Protein AF-A0A960V732-F1 (afdb_monomer_lite)

Foldseek 3Di:
DDDDDDDDDDPPPPPPPPPLLAADDLVVLVVLLVVLVVVLVVLVVDDQDDPPDPVLVVVVVNLVVLVVNCVSPPPLPQLVVLSVQLVVCSVVSPSVSNSVSSVSNSVSSVVVSVVPPD

Structure (mmCIF, N/CA/C/O backbone):
data_AF-A0A960V732-F1
#
_entry.id   AF-A0A960V732-F1
#
loop_
_atom_site.group_PDB
_atom_site.id
_atom_site.type_symbol
_atom_site.label_atom_id
_atom_site.label_alt_id
_atom_site.label_comp_id
_atom_site.label_asym_id
_atom_site.label_entity_id
_atom_site.label_seq_id
_atom_site.pdbx_PDB_ins_code
_atom_site.Cartn_x
_atom_site.Cartn_y
_atom_site.Cartn_z
_atom_site.occupancy
_atom_site.B_iso_or_equiv
_atom_site.auth_seq_id
_atom_site.auth_comp_id
_atom_site.auth_asym_id
_atom_site.auth_atom_id
_atom_site.pdbx_PDB_model_num
ATOM 1 N N . MET A 1 1 ? 68.829 24.160 6.359 1.00 48.97 1 MET A N 1
ATOM 2 C CA . MET A 1 1 ? 67.604 24.906 5.994 1.00 48.97 1 MET A CA 1
ATOM 3 C C . MET A 1 1 ? 67.131 24.464 4.618 1.00 48.97 1 MET A C 1
ATOM 5 O O . MET A 1 1 ? 67.740 24.871 3.638 1.00 48.97 1 MET A O 1
ATOM 9 N N . LYS A 1 2 ? 66.094 23.622 4.548 1.00 43.19 2 LYS A N 1
ATOM 10 C CA . LYS A 1 2 ? 65.159 23.540 3.410 1.00 43.19 2 LYS A CA 1
ATOM 11 C C . LYS A 1 2 ? 64.033 22.564 3.771 1.00 43.19 2 LYS A C 1
ATOM 13 O O . LYS A 1 2 ? 64.084 21.390 3.437 1.00 43.19 2 LYS A O 1
ATOM 18 N N . ASN A 1 3 ? 63.037 23.074 4.492 1.00 46.69 3 ASN A N 1
ATOM 19 C CA . ASN A 1 3 ? 61.732 22.430 4.603 1.00 46.69 3 ASN A CA 1
ATOM 20 C C . ASN A 1 3 ? 60.876 23.073 3.512 1.00 46.69 3 ASN A C 1
ATOM 22 O O . ASN A 1 3 ? 60.506 24.238 3.641 1.00 46.69 3 ASN A O 1
ATOM 26 N N . ILE A 1 4 ? 60.656 22.365 2.405 1.00 55.44 4 ILE A N 1
ATOM 27 C CA . ILE A 1 4 ? 59.836 22.849 1.294 1.00 55.44 4 ILE A CA 1
ATOM 28 C C . ILE A 1 4 ? 58.653 21.903 1.097 1.00 55.44 4 ILE A C 1
ATOM 30 O O . ILE A 1 4 ? 58.829 20.714 0.863 1.00 55.44 4 ILE A O 1
ATOM 34 N N . MET A 1 5 ? 57.480 22.534 1.160 1.00 49.59 5 MET A N 1
ATOM 35 C CA . MET A 1 5 ? 56.194 22.180 0.559 1.00 49.59 5 MET A CA 1
ATOM 36 C C . MET A 1 5 ? 55.437 20.963 1.088 1.00 49.59 5 MET A C 1
ATOM 38 O O . MET A 1 5 ? 55.433 19.868 0.538 1.00 49.59 5 MET A O 1
ATOM 42 N N . ILE A 1 6 ? 54.660 21.290 2.117 1.00 58.12 6 ILE A N 1
ATOM 43 C CA . ILE A 1 6 ? 53.284 20.848 2.343 1.00 58.12 6 ILE A CA 1
ATOM 44 C C . ILE A 1 6 ? 52.430 20.982 1.065 1.00 58.12 6 ILE A C 1
ATOM 46 O O . ILE A 1 6 ? 52.575 21.942 0.309 1.00 58.12 6 ILE A O 1
ATOM 50 N N . SER A 1 7 ? 51.462 20.067 0.955 1.00 55.34 7 SER A N 1
ATOM 51 C CA . SER A 1 7 ? 50.272 20.076 0.093 1.00 55.34 7 SER A CA 1
ATOM 52 C C . SER A 1 7 ? 50.457 19.682 -1.369 1.00 55.34 7 SER A C 1
ATOM 54 O O . SER A 1 7 ? 50.616 20.520 -2.250 1.00 55.34 7 SER A O 1
ATOM 56 N N . PHE A 1 8 ? 50.222 18.396 -1.636 1.00 53.44 8 PHE A N 1
ATOM 57 C CA . PHE A 1 8 ? 49.456 18.004 -2.814 1.00 53.44 8 PHE A CA 1
ATOM 58 C C . PHE A 1 8 ? 48.140 17.381 -2.351 1.00 53.44 8 PHE A C 1
ATOM 60 O O . PHE A 1 8 ? 48.100 16.345 -1.693 1.00 53.44 8 PHE A O 1
ATOM 67 N N . ILE A 1 9 ? 47.077 18.122 -2.639 1.00 59.69 9 ILE A N 1
ATOM 68 C CA . ILE A 1 9 ? 45.680 17.834 -2.350 1.00 59.69 9 ILE A CA 1
ATOM 69 C C . ILE A 1 9 ? 45.314 16.496 -2.998 1.00 59.69 9 ILE A C 1
ATOM 71 O O . ILE A 1 9 ? 45.375 16.345 -4.217 1.00 59.69 9 ILE A O 1
ATOM 75 N N . ILE A 1 10 ? 44.945 15.527 -2.162 1.00 56.84 10 ILE A N 1
ATOM 76 C CA . ILE A 1 10 ? 44.349 14.257 -2.572 1.00 56.84 10 ILE A CA 1
ATOM 77 C C . ILE A 1 10 ? 42.973 14.587 -3.154 1.00 56.84 10 ILE A C 1
ATOM 79 O O . ILE A 1 10 ? 42.003 14.792 -2.426 1.00 56.84 10 ILE A O 1
ATOM 83 N N . LEU A 1 11 ? 42.899 14.679 -4.480 1.00 48.12 11 LEU A N 1
ATOM 84 C CA . LEU A 1 11 ? 41.644 14.755 -5.213 1.00 48.12 11 LEU A CA 1
ATOM 85 C C . LEU A 1 11 ? 41.038 13.342 -5.236 1.00 48.12 11 LEU A C 1
ATOM 87 O O . LEU A 1 11 ? 41.200 12.594 -6.198 1.00 48.12 11 LEU A O 1
ATOM 9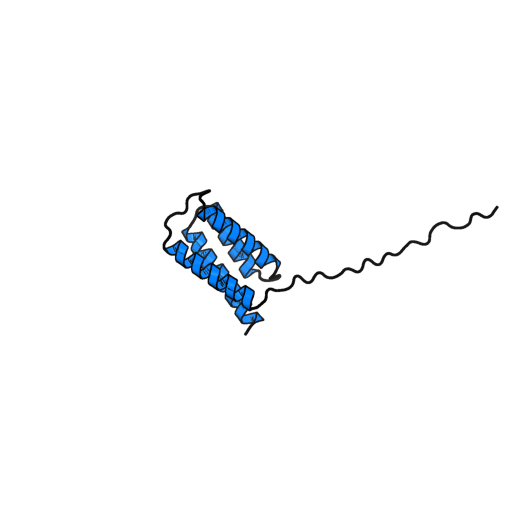1 N N . MET A 1 12 ? 40.386 12.948 -4.136 1.00 57.31 12 MET A N 1
ATOM 92 C CA . MET A 1 12 ? 39.465 11.811 -4.139 1.00 57.31 12 MET A CA 1
ATOM 93 C C . MET A 1 12 ? 38.299 12.180 -5.053 1.00 57.31 12 MET A C 1
ATOM 95 O O . MET A 1 12 ? 37.351 12.851 -4.651 1.00 57.31 12 MET A O 1
ATOM 99 N N . VAL A 1 13 ? 38.393 11.756 -6.309 1.00 57.06 13 VAL A N 1
ATOM 100 C CA . VAL A 1 13 ? 37.250 11.659 -7.208 1.00 57.06 13 VAL A CA 1
ATOM 101 C C . VAL A 1 13 ? 36.339 10.599 -6.598 1.00 57.06 13 VAL A C 1
ATOM 103 O O . VAL A 1 13 ? 36.530 9.404 -6.803 1.00 57.06 13 VAL A O 1
ATOM 106 N N . THR A 1 14 ? 35.392 11.029 -5.767 1.00 58.44 14 THR A N 1
ATOM 107 C CA . THR A 1 14 ? 34.300 10.178 -5.308 1.00 58.44 14 THR A CA 1
ATOM 108 C C . THR A 1 14 ? 33.509 9.782 -6.541 1.00 58.44 14 THR A C 1
ATOM 110 O O . THR A 1 14 ? 32.764 10.585 -7.104 1.00 58.44 14 THR A O 1
ATOM 113 N N . SER A 1 15 ? 33.729 8.553 -7.001 1.00 50.00 15 SER A N 1
ATOM 114 C CA . SER A 1 15 ? 32.867 7.883 -7.958 1.00 50.00 15 SER A CA 1
ATOM 115 C C . SER A 1 15 ? 31.453 7.916 -7.391 1.00 50.00 15 SER A C 1
ATOM 117 O O . SER A 1 15 ? 31.128 7.176 -6.466 1.00 50.00 15 SER A O 1
ATOM 119 N N . PHE A 1 16 ? 30.624 8.816 -7.912 1.00 52.16 16 PHE A N 1
ATOM 120 C CA . PHE A 1 16 ? 29.188 8.765 -7.711 1.00 52.16 16 PHE A CA 1
ATOM 121 C C . PHE A 1 16 ? 28.701 7.505 -8.427 1.00 52.16 16 PHE A C 1
ATOM 123 O O . PHE A 1 16 ? 28.397 7.529 -9.620 1.00 52.16 16 PHE A O 1
ATOM 130 N N . THR A 1 17 ? 28.693 6.372 -7.725 1.00 46.78 17 THR A N 1
ATOM 131 C CA . THR A 1 17 ? 27.918 5.219 -8.162 1.00 46.78 17 THR A CA 1
ATOM 132 C C . THR A 1 17 ? 26.467 5.669 -8.143 1.00 46.78 17 THR A C 1
ATOM 134 O O . THR A 1 17 ? 25.869 5.938 -7.102 1.00 46.78 17 THR A O 1
ATOM 137 N N . SER A 1 18 ? 25.929 5.864 -9.341 1.00 47.69 18 SER A N 1
ATOM 138 C CA . SER A 1 18 ? 24.517 6.140 -9.529 1.00 47.69 18 SER A CA 1
ATOM 139 C C . SER A 1 18 ? 23.792 4.874 -9.093 1.00 47.69 18 SER A C 1
ATOM 141 O O . SER A 1 18 ? 23.764 3.899 -9.838 1.00 47.69 18 SER A O 1
ATOM 143 N N . ILE A 1 19 ? 23.282 4.850 -7.860 1.00 46.56 19 ILE A N 1
ATOM 144 C CA . ILE A 1 19 ? 22.357 3.810 -7.411 1.00 46.56 19 ILE A CA 1
ATOM 145 C C . ILE A 1 19 ? 21.091 4.032 -8.235 1.00 46.56 19 ILE A C 1
ATOM 147 O O . ILE A 1 19 ? 20.238 4.859 -7.898 1.00 46.56 19 ILE A O 1
ATOM 151 N N . SER A 1 20 ? 21.024 3.363 -9.385 1.00 49.69 20 SER A N 1
ATOM 152 C CA . SER A 1 20 ? 19.772 3.193 -10.100 1.00 49.69 20 SER A CA 1
ATOM 153 C C . SER A 1 20 ? 18.867 2.441 -9.136 1.00 49.69 20 SER A C 1
ATOM 155 O O . SER A 1 20 ? 19.199 1.332 -8.730 1.00 49.69 20 SER A O 1
ATOM 157 N N . ALA A 1 21 ? 17.785 3.079 -8.689 1.00 56.12 21 ALA A N 1
ATOM 158 C CA . ALA A 1 21 ? 16.716 2.334 -8.043 1.00 56.12 21 ALA A CA 1
ATOM 159 C C . ALA A 1 21 ? 16.215 1.376 -9.122 1.00 56.12 21 ALA A C 1
ATOM 161 O O . ALA A 1 21 ? 15.744 1.838 -10.163 1.00 56.12 21 ALA A O 1
ATOM 162 N N . GLU A 1 22 ? 16.472 0.086 -8.941 1.00 65.25 22 GLU A N 1
ATOM 163 C CA . GLU A 1 22 ? 15.973 -0.933 -9.850 1.00 65.25 22 GLU A CA 1
ATOM 164 C C . GLU A 1 22 ? 14.449 -0.825 -9.851 1.00 65.25 22 GLU A C 1
ATOM 166 O O . GLU A 1 22 ? 13.822 -0.777 -8.789 1.00 65.25 22 GLU A O 1
ATOM 171 N N . LYS A 1 23 ? 13.879 -0.676 -11.050 1.00 70.00 23 LYS A N 1
ATOM 172 C CA . LYS A 1 23 ? 12.441 -0.844 -11.243 1.00 70.00 23 LYS A CA 1
ATOM 173 C C . LYS A 1 23 ? 12.068 -2.266 -10.836 1.00 70.00 23 LYS A C 1
ATOM 175 O O . LYS A 1 23 ? 12.901 -3.167 -10.955 1.00 70.00 23 LYS A O 1
ATOM 180 N N . LEU A 1 24 ? 10.841 -2.460 -10.368 1.00 81.88 24 LEU A N 1
ATOM 181 C CA . LEU A 1 24 ? 10.370 -3.803 -10.049 1.00 81.88 24 LEU A CA 1
ATOM 182 C C . LEU A 1 24 ? 10.243 -4.650 -11.311 1.00 81.88 24 LEU A C 1
ATOM 184 O O . LEU A 1 24 ? 10.052 -4.126 -12.413 1.00 81.88 24 LEU A O 1
ATOM 188 N N . SER A 1 25 ? 10.361 -5.966 -11.141 1.00 87.62 25 SER A N 1
ATOM 189 C CA . SER A 1 25 ? 10.093 -6.884 -12.239 1.00 87.62 25 SER A CA 1
ATOM 190 C C . SER A 1 25 ? 8.591 -6.952 -12.535 1.00 87.62 25 SER A C 1
ATOM 192 O O . SER A 1 25 ? 7.749 -6.620 -11.699 1.00 87.62 25 SER A O 1
ATOM 194 N N . CYS A 1 26 ? 8.252 -7.403 -13.739 1.00 88.31 26 CYS A N 1
ATOM 195 C CA . CYS A 1 26 ? 6.869 -7.618 -14.166 1.00 88.31 26 CYS A CA 1
ATOM 196 C C . CYS A 1 26 ? 6.125 -8.624 -13.287 1.00 88.31 26 CYS A C 1
ATOM 198 O O . CYS A 1 26 ? 4.947 -8.438 -12.975 1.00 88.31 26 CYS A O 1
ATOM 200 N N . ASP A 1 27 ? 6.836 -9.663 -12.852 1.00 88.62 27 ASP A N 1
ATOM 201 C CA . ASP A 1 27 ? 6.299 -10.673 -11.947 1.00 88.62 27 ASP A CA 1
ATOM 202 C C . ASP A 1 27 ? 5.996 -10.039 -10.579 1.00 88.62 27 ASP A C 1
ATOM 204 O O . ASP A 1 27 ? 4.885 -10.188 -10.076 1.00 88.62 27 ASP A O 1
ATOM 208 N N . ASP A 1 28 ? 6.908 -9.216 -10.040 1.00 89.25 28 ASP A N 1
ATOM 209 C CA . ASP A 1 28 ? 6.678 -8.505 -8.773 1.00 89.25 28 ASP A CA 1
ATOM 210 C C . ASP A 1 28 ? 5.472 -7.555 -8.858 1.00 89.25 28 ASP A C 1
ATOM 212 O O . ASP A 1 28 ? 4.649 -7.497 -7.944 1.00 89.25 28 ASP A O 1
ATOM 216 N N . LEU A 1 29 ? 5.350 -6.791 -9.950 1.00 87.81 29 LEU A N 1
ATOM 217 C CA . LEU A 1 29 ? 4.227 -5.869 -10.152 1.00 87.81 29 LEU A CA 1
ATOM 218 C C . LEU A 1 29 ? 2.894 -6.620 -10.243 1.00 87.81 29 LEU A C 1
ATOM 220 O O . LEU A 1 29 ? 1.903 -6.183 -9.654 1.00 87.81 29 LEU A O 1
ATOM 224 N N . THR A 1 30 ? 2.885 -7.753 -10.944 1.00 89.31 30 THR A N 1
ATOM 225 C CA . THR A 1 30 ? 1.714 -8.625 -11.081 1.00 89.31 30 THR A CA 1
ATOM 226 C C . THR A 1 30 ? 1.314 -9.231 -9.735 1.00 89.31 30 THR A C 1
ATOM 228 O O . THR A 1 30 ? 0.143 -9.173 -9.357 1.00 89.31 30 THR A O 1
ATOM 231 N N . ASP A 1 31 ? 2.274 -9.745 -8.968 1.00 90.81 31 ASP A N 1
ATOM 232 C CA . ASP A 1 31 ? 2.026 -10.338 -7.652 1.00 90.81 31 ASP A CA 1
ATOM 233 C C . ASP A 1 31 ? 1.500 -9.308 -6.647 1.00 90.81 31 ASP A C 1
ATOM 235 O O . ASP A 1 31 ? 0.566 -9.590 -5.886 1.00 90.81 31 ASP A O 1
ATOM 239 N N . ILE A 1 32 ? 2.038 -8.084 -6.670 1.00 91.25 32 ILE A N 1
ATOM 240 C CA . ILE A 1 32 ? 1.536 -6.986 -5.839 1.00 91.25 32 ILE A CA 1
ATOM 241 C C . ILE A 1 32 ? 0.099 -6.630 -6.236 1.00 91.25 32 ILE A C 1
ATOM 243 O O . ILE A 1 32 ? -0.749 -6.498 -5.351 1.00 91.25 32 ILE A O 1
ATOM 247 N N . ALA A 1 33 ? -0.196 -6.475 -7.531 1.00 90.94 33 ALA A N 1
ATOM 248 C CA . ALA A 1 33 ? -1.545 -6.150 -7.999 1.00 90.94 33 ALA A CA 1
ATOM 249 C C . ALA A 1 33 ? -2.565 -7.216 -7.561 1.00 90.94 33 ALA A C 1
ATOM 251 O O . ALA A 1 33 ? -3.564 -6.876 -6.924 1.00 90.94 33 ALA A O 1
ATOM 252 N N . ASN A 1 34 ? -2.251 -8.497 -7.780 1.00 91.12 34 ASN A N 1
ATOM 253 C CA . ASN A 1 34 ? -3.092 -9.624 -7.374 1.00 91.12 34 ASN A CA 1
ATOM 254 C C . ASN A 1 34 ? -3.319 -9.658 -5.855 1.00 91.12 34 ASN A C 1
ATOM 256 O O . ASN A 1 34 ? -4.451 -9.798 -5.391 1.00 91.12 34 ASN A O 1
ATOM 260 N N . THR A 1 35 ? -2.258 -9.465 -5.066 1.00 93.25 35 THR A N 1
ATOM 261 C CA . THR A 1 35 ? -2.355 -9.423 -3.598 1.00 93.25 35 THR A CA 1
ATOM 262 C C . THR A 1 35 ? -3.273 -8.287 -3.136 1.00 93.25 35 THR A C 1
ATOM 264 O O . THR A 1 35 ? -4.096 -8.456 -2.234 1.00 93.25 35 THR A O 1
ATOM 267 N N . LEU A 1 36 ? -3.167 -7.108 -3.751 1.00 93.31 36 LEU A N 1
ATOM 268 C CA . LEU A 1 36 ? -4.015 -5.964 -3.418 1.00 93.31 36 LEU A CA 1
ATOM 269 C C . LEU A 1 36 ? -5.473 -6.177 -3.842 1.00 93.31 36 LEU A C 1
ATOM 271 O O . LEU A 1 36 ? -6.375 -5.718 -3.135 1.00 93.31 36 LEU A O 1
ATOM 275 N N . ASP A 1 37 ? -5.719 -6.888 -4.942 1.00 92.00 37 ASP A N 1
ATOM 276 C CA . ASP A 1 37 ? -7.059 -7.309 -5.353 1.00 92.00 37 ASP A CA 1
ATOM 277 C C . ASP A 1 37 ? -7.695 -8.260 -4.332 1.00 92.00 37 ASP A C 1
ATOM 279 O O . ASP A 1 37 ? -8.851 -8.064 -3.936 1.00 92.00 37 ASP A O 1
ATOM 283 N N . GLU A 1 38 ? -6.936 -9.238 -3.828 1.00 92.19 38 GLU A N 1
ATOM 284 C CA . GLU A 1 38 ? -7.383 -10.128 -2.751 1.00 92.19 38 GLU A CA 1
ATOM 285 C C . GLU A 1 38 ? -7.723 -9.343 -1.477 1.00 92.19 38 GLU A C 1
ATOM 287 O O . GLU A 1 38 ? -8.781 -9.551 -0.871 1.00 92.19 38 GLU A O 1
ATOM 292 N N . VAL A 1 39 ? -6.886 -8.368 -1.106 1.00 90.69 39 VAL A N 1
ATOM 293 C CA . VAL A 1 39 ? -7.160 -7.456 0.015 1.00 90.69 39 VAL A CA 1
ATOM 294 C C . VAL A 1 39 ? -8.422 -6.627 -0.248 1.00 90.69 39 VAL A C 1
ATOM 296 O O . VAL A 1 39 ? -9.268 -6.504 0.641 1.00 90.69 39 VAL A O 1
ATOM 299 N N . SER A 1 40 ? -8.612 -6.087 -1.457 1.00 89.75 40 SER A N 1
ATOM 300 C CA . SER A 1 40 ? -9.820 -5.329 -1.828 1.00 89.75 40 SER A CA 1
ATOM 301 C C . SER A 1 40 ? -11.076 -6.195 -1.700 1.00 89.75 40 SER A C 1
ATOM 303 O O . SER A 1 40 ? -12.090 -5.752 -1.146 1.00 89.75 40 SER A O 1
ATOM 305 N N . ALA A 1 41 ? -11.014 -7.450 -2.149 1.00 89.62 41 ALA A N 1
ATOM 306 C CA . ALA A 1 41 ? -12.098 -8.416 -2.012 1.00 89.62 41 ALA A CA 1
ATOM 307 C C . ALA A 1 41 ? -12.404 -8.730 -0.538 1.00 89.62 41 ALA A C 1
ATOM 309 O O . ALA A 1 41 ? -13.563 -8.642 -0.118 1.00 89.62 41 ALA A O 1
ATOM 310 N N . ALA A 1 42 ? -11.377 -8.999 0.272 1.00 88.75 42 ALA A N 1
ATOM 311 C CA . ALA A 1 42 ? -11.531 -9.238 1.703 1.00 88.75 42 ALA A CA 1
ATOM 312 C C . ALA A 1 42 ? -12.176 -8.031 2.405 1.00 88.75 42 ALA A C 1
ATOM 314 O O . ALA A 1 42 ? -13.160 -8.189 3.128 1.00 88.75 42 ALA A O 1
ATOM 315 N N . LEU A 1 43 ? -11.725 -6.809 2.106 1.00 86.69 43 LEU A N 1
ATOM 316 C CA . LEU A 1 43 ? -12.266 -5.561 2.662 1.00 86.69 43 LEU A CA 1
ATOM 317 C C . LEU A 1 43 ? -13.696 -5.237 2.221 1.00 86.69 43 LEU A C 1
ATOM 319 O O . LEU A 1 43 ? -14.393 -4.471 2.886 1.00 86.69 43 LEU A O 1
ATOM 323 N N . LYS A 1 44 ? -14.160 -5.765 1.084 1.00 85.38 44 LYS A N 1
ATOM 324 C CA . LYS A 1 44 ? -15.572 -5.644 0.681 1.00 85.38 44 LYS A CA 1
ATOM 325 C C . LYS A 1 44 ? -16.480 -6.474 1.588 1.00 85.38 44 LYS A C 1
ATOM 327 O O . LYS A 1 44 ? -17.609 -6.051 1.833 1.00 85.38 44 LYS A O 1
ATOM 332 N N . SER A 1 45 ? -15.980 -7.605 2.087 1.00 84.12 45 SER A N 1
ATOM 333 C CA . SER A 1 45 ? -16.692 -8.491 3.015 1.00 84.12 45 SER A CA 1
ATOM 334 C C . SER A 1 45 ? -16.487 -8.126 4.488 1.00 84.12 45 SER A C 1
ATOM 336 O O . SER A 1 45 ? -17.391 -8.319 5.302 1.00 84.12 45 SER A O 1
ATOM 338 N N . ALA A 1 46 ? -15.327 -7.558 4.827 1.00 76.81 46 ALA A N 1
ATOM 339 C CA . ALA A 1 46 ? -15.048 -7.044 6.154 1.00 76.81 46 ALA A CA 1
ATOM 340 C C . ALA A 1 46 ? -15.916 -5.804 6.406 1.00 76.81 46 ALA A C 1
ATOM 342 O O . ALA A 1 46 ? -16.064 -4.933 5.548 1.00 76.81 46 ALA A O 1
ATOM 343 N N . GLY A 1 47 ? -16.536 -5.746 7.582 1.00 76.69 47 GLY A N 1
ATOM 344 C CA . GLY A 1 47 ? -17.322 -4.596 8.010 1.00 76.69 47 GLY A CA 1
ATOM 345 C C . GLY A 1 47 ? -16.444 -3.370 8.279 1.00 76.69 47 GLY A C 1
ATOM 346 O O . GLY A 1 47 ? -15.533 -3.027 7.529 1.00 76.69 47 GLY A O 1
ATOM 347 N N . LYS A 1 48 ? -16.721 -2.662 9.372 1.00 81.81 48 LYS A N 1
ATOM 348 C CA . LYS A 1 48 ? -15.789 -1.632 9.842 1.00 81.81 48 LYS A CA 1
ATOM 349 C C . LYS A 1 48 ? -14.580 -2.323 10.469 1.00 81.81 48 LYS A C 1
ATOM 351 O O . LYS A 1 48 ? -14.765 -3.216 11.287 1.00 81.81 48 LYS A O 1
ATOM 356 N N . ILE A 1 49 ? -13.382 -1.893 10.092 1.00 89.69 49 ILE A N 1
ATOM 357 C CA . ILE A 1 49 ? -12.152 -2.246 10.800 1.00 89.69 49 ILE A CA 1
ATOM 358 C C . ILE A 1 49 ? -12.006 -1.281 11.980 1.00 89.69 49 ILE A C 1
ATOM 360 O O . ILE A 1 49 ? -12.301 -0.088 11.852 1.00 89.69 49 ILE A O 1
ATOM 364 N N . GLU A 1 50 ? -11.641 -1.822 13.136 1.00 92.75 50 GLU A N 1
ATOM 365 C CA . GLU A 1 50 ? -11.399 -1.054 14.357 1.00 92.75 50 GLU A CA 1
ATOM 366 C C . GLU A 1 50 ? -9.959 -0.541 14.374 1.00 92.75 50 GLU A C 1
ATOM 368 O O . GLU A 1 50 ? -9.052 -1.231 13.910 1.00 92.75 50 GLU A O 1
ATOM 373 N N . GLU A 1 51 ? -9.756 0.665 14.899 1.00 94.31 51 GLU A N 1
ATOM 374 C CA . GLU A 1 51 ? -8.424 1.263 15.054 1.00 94.31 51 GLU A CA 1
ATOM 375 C C . GLU A 1 51 ? -7.563 0.375 15.962 1.00 94.31 51 GLU A C 1
ATOM 377 O O . GLU A 1 51 ? -8.076 -0.204 16.922 1.00 94.31 51 GLU A O 1
ATOM 382 N N . ASP A 1 52 ? -6.280 0.215 15.629 1.00 94.56 52 ASP A N 1
ATOM 383 C CA . ASP A 1 52 ? -5.314 -0.631 16.349 1.00 94.56 52 ASP A CA 1
ATOM 384 C C . ASP A 1 52 ? -5.637 -2.140 16.385 1.00 94.56 52 ASP A C 1
ATOM 386 O O . ASP A 1 52 ? -4.923 -2.925 17.025 1.00 94.56 52 ASP A O 1
ATOM 390 N N . SER A 1 53 ? -6.672 -2.585 15.669 1.00 94.00 53 SER A N 1
ATOM 391 C CA . SER A 1 53 ? -6.952 -4.010 15.485 1.00 94.00 53 SER A CA 1
ATOM 392 C C . SER A 1 53 ? -5.884 -4.688 14.615 1.00 94.00 53 SER A C 1
ATOM 394 O O . SER A 1 53 ? -5.155 -4.041 13.865 1.00 94.00 53 SER A O 1
ATOM 396 N N . GLU A 1 54 ? -5.776 -6.017 14.680 1.00 93.62 54 GLU A N 1
ATOM 397 C CA . GLU A 1 54 ? -4.837 -6.756 13.817 1.00 93.62 54 GLU A CA 1
ATOM 398 C C . GLU A 1 54 ? -5.054 -6.485 12.311 1.00 93.62 54 GLU A C 1
ATOM 400 O O . GLU A 1 54 ? -4.068 -6.234 11.616 1.00 93.62 54 GLU A O 1
ATOM 405 N N . PRO A 1 55 ? -6.300 -6.424 11.789 1.00 91.62 55 PRO A N 1
ATOM 406 C CA . PRO A 1 55 ? -6.535 -5.985 10.414 1.00 91.62 55 PRO A CA 1
ATOM 407 C C . PRO A 1 55 ? -6.031 -4.566 10.126 1.00 91.62 55 PRO A C 1
ATOM 409 O O . PRO A 1 55 ? -5.488 -4.325 9.054 1.00 91.62 55 PRO A O 1
ATOM 412 N N . ASP A 1 56 ? -6.179 -3.634 11.068 1.00 93.44 56 ASP A N 1
ATOM 413 C CA . ASP A 1 56 ? -5.712 -2.254 10.909 1.00 93.44 56 ASP A CA 1
ATOM 414 C C . ASP A 1 56 ? -4.182 -2.168 10.797 1.00 93.44 56 ASP A C 1
ATOM 416 O O . ASP A 1 56 ? -3.647 -1.508 9.904 1.00 93.44 56 ASP A O 1
ATOM 420 N N . LYS A 1 57 ? -3.467 -2.926 11.636 1.00 94.88 57 LYS A N 1
ATOM 421 C CA . LYS A 1 57 ? -2.002 -3.044 11.569 1.00 94.88 57 LYS A CA 1
ATOM 422 C C . LYS A 1 57 ? -1.541 -3.647 10.245 1.00 94.88 57 LYS A C 1
ATOM 424 O O . LYS A 1 57 ? -0.622 -3.114 9.635 1.00 94.88 57 LYS A O 1
ATOM 429 N N . ALA A 1 58 ? -2.211 -4.697 9.771 1.00 92.88 58 ALA A N 1
ATOM 430 C CA . ALA A 1 58 ? -1.900 -5.295 8.475 1.00 92.88 58 ALA A CA 1
ATOM 431 C C . ALA A 1 58 ? -2.106 -4.299 7.317 1.00 92.88 58 ALA A C 1
ATOM 433 O O . ALA A 1 58 ? -1.302 -4.250 6.386 1.00 92.88 58 ALA A O 1
ATOM 434 N N . LEU A 1 59 ? -3.145 -3.457 7.379 1.00 93.25 59 LEU A N 1
ATOM 435 C CA . LEU A 1 59 ? -3.348 -2.392 6.391 1.00 93.25 59 LEU A CA 1
ATOM 436 C C . LEU A 1 59 ? -2.262 -1.313 6.453 1.00 93.25 59 LEU A C 1
ATOM 438 O O . LEU A 1 59 ? -1.866 -0.798 5.406 1.00 93.25 59 LEU A O 1
ATOM 442 N N . ARG A 1 60 ? -1.761 -0.985 7.648 1.00 95.12 60 ARG A N 1
ATOM 443 C CA . ARG A 1 60 ? -0.607 -0.092 7.805 1.00 95.12 60 ARG A CA 1
ATOM 444 C C . ARG A 1 60 ? 0.644 -0.673 7.146 1.00 95.12 60 ARG A C 1
ATOM 446 O O . ARG A 1 60 ? 1.307 0.042 6.403 1.00 95.12 60 ARG A O 1
ATOM 453 N N . ASP A 1 61 ? 0.915 -1.961 7.336 1.00 94.62 61 ASP A N 1
ATOM 454 C CA . ASP A 1 61 ? 2.068 -2.624 6.714 1.00 94.62 61 ASP A CA 1
ATOM 455 C C . ASP A 1 61 ? 1.955 -2.626 5.175 1.00 94.62 61 ASP A C 1
ATOM 457 O O . ASP A 1 61 ? 2.939 -2.391 4.468 1.00 94.62 61 ASP A O 1
ATOM 461 N N . ILE A 1 62 ? 0.739 -2.797 4.638 1.00 94.38 62 ILE A N 1
ATOM 462 C CA . ILE A 1 62 ? 0.464 -2.653 3.198 1.00 94.38 62 ILE A CA 1
ATOM 463 C C . ILE A 1 62 ? 0.735 -1.221 2.723 1.00 94.38 62 ILE A C 1
ATOM 465 O O . IL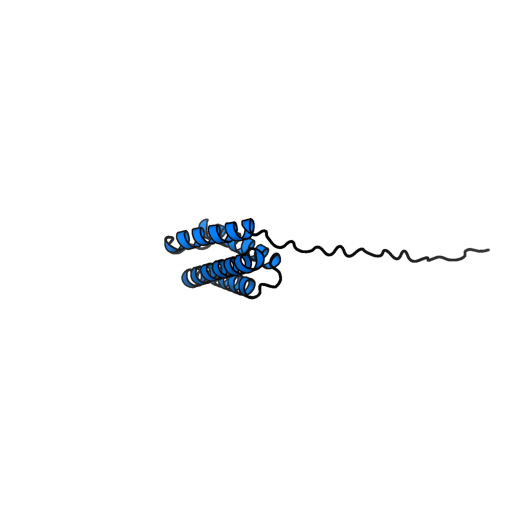E A 1 62 ? 1.357 -1.031 1.678 1.00 94.38 62 ILE A O 1
ATOM 469 N N . LEU A 1 63 ? 0.294 -0.200 3.466 1.00 95.94 63 LEU A N 1
ATOM 470 C CA . LEU A 1 63 ? 0.580 1.198 3.129 1.00 95.94 63 LEU A CA 1
ATOM 471 C C . LEU A 1 63 ? 2.089 1.471 3.109 1.00 95.94 63 LEU A C 1
ATOM 473 O O . LEU A 1 63 ? 2.581 2.096 2.167 1.00 95.94 63 LEU A O 1
ATOM 477 N N . ASP A 1 64 ? 2.834 0.958 4.085 1.00 95.12 64 ASP A N 1
ATOM 478 C CA . ASP A 1 64 ? 4.290 1.096 4.137 1.00 95.12 64 ASP A CA 1
ATOM 479 C C . ASP A 1 64 ? 4.971 0.429 2.935 1.00 95.12 64 ASP A C 1
ATOM 481 O O . ASP A 1 64 ? 5.860 1.025 2.313 1.00 95.12 64 ASP A O 1
ATOM 485 N N . ALA A 1 65 ? 4.527 -0.770 2.546 1.00 93.88 65 ALA A N 1
ATOM 486 C CA . ALA A 1 65 ? 5.002 -1.448 1.341 1.00 93.88 65 ALA A CA 1
ATOM 487 C C . ALA A 1 65 ? 4.680 -0.644 0.067 1.00 93.88 65 ALA A C 1
ATOM 489 O O . ALA A 1 65 ? 5.552 -0.435 -0.779 1.00 93.88 65 ALA A O 1
ATOM 490 N N . LEU A 1 66 ? 3.469 -0.092 -0.045 1.00 95.12 66 LEU A N 1
ATOM 491 C CA . LEU A 1 66 ? 3.068 0.764 -1.165 1.00 95.12 66 LEU A CA 1
ATOM 492 C C . LEU A 1 66 ? 3.890 2.058 -1.243 1.00 95.12 66 LEU A C 1
ATOM 494 O O . LEU A 1 66 ? 4.220 2.532 -2.332 1.00 95.12 66 LEU A O 1
ATOM 498 N N . HIS A 1 67 ? 4.277 2.632 -0.104 1.00 94.81 67 HIS A N 1
ATOM 499 C CA . HIS A 1 67 ? 5.194 3.769 -0.080 1.00 94.81 67 HIS A CA 1
ATOM 500 C C . HIS A 1 67 ? 6.603 3.397 -0.553 1.00 94.81 67 HIS A C 1
ATOM 502 O O . HIS A 1 67 ? 7.285 4.243 -1.139 1.00 94.81 67 HIS A O 1
ATOM 508 N N . GLN A 1 68 ? 7.057 2.165 -0.316 1.00 92.12 68 GLN A N 1
ATOM 509 C CA . GLN A 1 68 ? 8.319 1.666 -0.868 1.00 92.12 68 GLN A CA 1
ATOM 510 C C . GLN A 1 68 ? 8.216 1.443 -2.377 1.00 92.12 68 GLN A C 1
ATOM 512 O O . GLN A 1 68 ? 9.086 1.913 -3.109 1.00 92.12 68 GLN A O 1
ATOM 517 N N . LEU A 1 69 ? 7.114 0.858 -2.847 1.00 90.50 69 LEU A N 1
ATOM 518 C CA . LEU A 1 69 ? 6.808 0.709 -4.269 1.00 90.50 69 LEU A CA 1
ATOM 519 C C . LEU A 1 69 ? 6.846 2.061 -5.001 1.00 90.50 69 LEU A C 1
ATOM 521 O O . LEU A 1 69 ? 7.530 2.203 -6.008 1.00 90.50 69 LEU A O 1
ATOM 525 N N . VAL A 1 70 ? 6.205 3.099 -4.455 1.00 93.06 70 VAL A N 1
ATOM 526 C CA . VAL A 1 70 ? 6.246 4.464 -5.020 1.00 93.06 70 VAL A CA 1
ATOM 527 C C . VAL A 1 70 ? 7.673 5.020 -5.120 1.00 93.06 70 VAL A C 1
ATOM 529 O O . VAL A 1 70 ? 7.972 5.813 -6.015 1.00 93.06 70 VAL A O 1
ATOM 532 N N . LYS A 1 71 ? 8.565 4.651 -4.194 1.00 90.88 71 LYS A N 1
ATOM 533 C CA . LYS A 1 71 ? 9.975 5.073 -4.233 1.00 90.88 71 LYS A CA 1
ATOM 534 C C . LYS A 1 71 ? 10.774 4.309 -5.292 1.00 90.88 71 LYS A C 1
ATOM 536 O O . LYS A 1 71 ? 11.702 4.902 -5.847 1.00 90.88 71 LYS A O 1
ATOM 541 N N . ALA A 1 72 ? 10.442 3.041 -5.533 1.00 88.75 72 ALA A N 1
ATOM 542 C CA . ALA A 1 72 ? 11.047 2.211 -6.574 1.00 88.75 72 ALA A CA 1
ATOM 543 C C . ALA A 1 72 ? 10.601 2.675 -7.971 1.00 88.75 72 ALA A C 1
ATOM 545 O O . ALA A 1 72 ? 11.437 2.992 -8.815 1.00 88.75 72 ALA A O 1
ATOM 546 N N . GLU A 1 73 ? 9.295 2.878 -8.157 1.00 85.25 73 GLU A N 1
ATOM 547 C CA . GLU A 1 73 ? 8.678 3.348 -9.402 1.00 85.25 73 GLU A CA 1
ATOM 548 C C . GLU A 1 73 ? 8.752 4.878 -9.544 1.00 85.25 73 GLU A C 1
ATOM 550 O O . GLU A 1 73 ? 7.756 5.613 -9.603 1.00 85.25 73 GLU A O 1
ATOM 555 N N . LYS A 1 74 ? 9.983 5.400 -9.558 1.00 81.44 74 LYS A N 1
ATOM 556 C CA . LYS A 1 74 ? 10.243 6.839 -9.678 1.00 81.44 74 LYS A CA 1
ATOM 557 C C . LYS A 1 74 ? 9.572 7.407 -10.928 1.00 81.44 74 LYS A C 1
ATOM 559 O O . LYS A 1 74 ? 9.837 6.981 -12.044 1.00 81.44 74 LYS A O 1
ATOM 564 N N . GLY A 1 75 ? 8.788 8.467 -10.738 1.00 82.94 75 GLY A N 1
ATOM 565 C CA . GLY A 1 75 ? 8.101 9.171 -11.826 1.00 82.94 75 GLY A CA 1
ATOM 566 C C . GLY A 1 75 ? 6.606 8.869 -11.915 1.00 82.94 75 GLY A C 1
ATOM 567 O O . GLY A 1 75 ? 5.879 9.655 -12.527 1.00 82.94 75 GLY A O 1
ATOM 568 N N . GLU A 1 76 ? 6.119 7.845 -11.209 1.00 90.31 76 GLU A N 1
ATOM 569 C CA . GLU A 1 76 ? 4.704 7.463 -11.186 1.00 90.31 76 GLU A CA 1
ATOM 570 C C . GLU A 1 76 ? 3.869 8.365 -10.271 1.00 90.31 76 GLU A C 1
ATOM 572 O O . GLU A 1 76 ? 3.399 7.990 -9.194 1.00 90.31 76 GLU A O 1
ATOM 577 N N . LYS A 1 77 ? 3.659 9.609 -10.714 1.00 93.19 77 LYS A N 1
ATOM 578 C CA . LYS A 1 77 ? 2.906 10.629 -9.961 1.00 93.19 77 LYS A CA 1
ATOM 579 C C . LYS A 1 77 ? 1.489 10.174 -9.607 1.00 93.19 77 LYS A C 1
ATOM 581 O O . LYS A 1 77 ? 0.991 10.527 -8.540 1.00 93.19 77 LYS A O 1
ATOM 586 N N . ALA A 1 78 ? 0.847 9.417 -10.498 1.00 93.94 78 ALA A N 1
ATOM 587 C CA . ALA A 1 78 ? -0.493 8.886 -10.271 1.00 93.94 78 ALA A CA 1
ATOM 588 C C . ALA A 1 78 ? -0.500 7.856 -9.132 1.00 93.94 78 ALA A C 1
ATOM 590 O O . ALA A 1 78 ? -1.297 7.995 -8.204 1.00 93.94 78 ALA A O 1
ATOM 591 N N . LEU A 1 79 ? 0.434 6.898 -9.150 1.00 95.12 79 LEU A N 1
ATOM 592 C CA . LEU A 1 79 ? 0.591 5.911 -8.083 1.00 95.12 79 LEU A CA 1
ATOM 593 C C . LEU A 1 79 ? 0.863 6.603 -6.740 1.00 95.12 79 LEU A C 1
ATOM 595 O O . LEU A 1 79 ? 0.142 6.375 -5.772 1.00 95.12 79 LEU A O 1
ATOM 599 N N . ALA A 1 80 ? 1.816 7.540 -6.706 1.00 96.38 80 ALA A N 1
ATOM 600 C CA . ALA A 1 80 ? 2.141 8.306 -5.502 1.00 96.38 80 ALA A CA 1
ATOM 601 C C . ALA A 1 80 ? 0.928 9.063 -4.924 1.00 96.38 80 ALA A C 1
ATOM 603 O O . ALA A 1 80 ? 0.708 9.079 -3.710 1.00 96.38 80 ALA A O 1
ATOM 604 N N . ALA A 1 81 ? 0.119 9.690 -5.784 1.00 96.69 81 ALA A N 1
ATOM 605 C CA . ALA A 1 81 ? -1.083 10.410 -5.368 1.00 96.69 81 ALA A CA 1
ATOM 606 C C . ALA A 1 81 ? -2.185 9.474 -4.845 1.00 96.69 81 ALA A C 1
ATOM 608 O O . ALA A 1 81 ? -2.884 9.822 -3.886 1.00 96.69 81 ALA A O 1
ATOM 609 N N . ASN A 1 82 ? -2.333 8.294 -5.448 1.00 97.38 82 ASN A N 1
ATOM 610 C CA . ASN A 1 82 ? -3.325 7.304 -5.042 1.00 97.38 82 ASN A CA 1
ATOM 611 C C . ASN A 1 82 ? -2.957 6.655 -3.701 1.00 97.38 82 ASN A C 1
ATOM 613 O O . ASN A 1 82 ? -3.813 6.608 -2.819 1.00 97.38 82 ASN A O 1
ATOM 617 N N . VAL A 1 83 ? -1.687 6.287 -3.491 1.00 97.44 83 VAL A N 1
ATOM 618 C CA . VAL A 1 83 ? -1.191 5.775 -2.197 1.00 97.44 83 VAL A CA 1
ATOM 619 C C . VAL A 1 83 ? -1.382 6.816 -1.091 1.00 97.44 83 VAL A C 1
ATOM 621 O O . VAL A 1 83 ? -1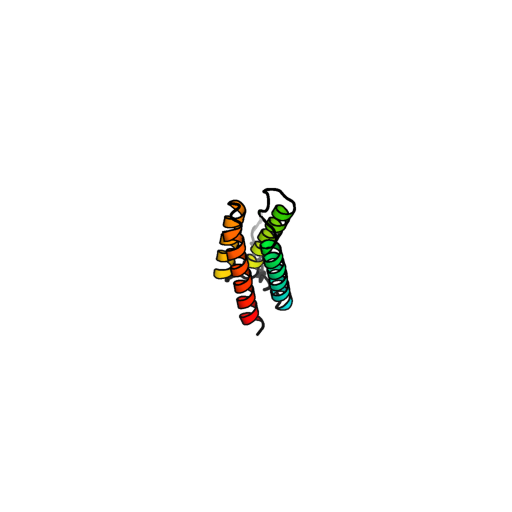.951 6.513 -0.048 1.00 97.44 83 VAL A O 1
ATOM 624 N N . LYS A 1 84 ? -1.046 8.089 -1.342 1.00 97.75 84 LYS A N 1
ATOM 625 C CA . LYS A 1 84 ? -1.281 9.174 -0.370 1.00 97.75 84 LYS A CA 1
ATOM 626 C C . LYS A 1 84 ? -2.767 9.388 -0.058 1.00 97.75 84 LYS A C 1
ATOM 628 O O . LYS A 1 84 ? -3.132 9.739 1.062 1.00 97.75 84 LYS A O 1
ATOM 633 N N . SER A 1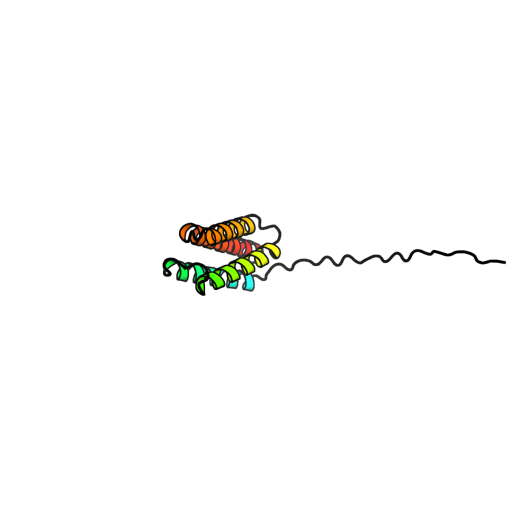 85 ? -3.639 9.240 -1.055 1.00 97.81 85 SER A N 1
ATOM 634 C CA . SER A 1 85 ? -5.092 9.315 -0.852 1.00 97.81 85 SER A CA 1
ATOM 635 C C . SER A 1 85 ? -5.602 8.152 0.002 1.00 97.81 85 SER A C 1
ATOM 637 O O . SER A 1 85 ? -6.459 8.358 0.860 1.00 97.81 85 SER A O 1
ATOM 639 N N . MET A 1 86 ? -5.049 6.956 -0.208 1.00 97.25 86 MET A N 1
ATOM 640 C CA . MET A 1 86 ? -5.349 5.754 0.568 1.00 97.25 86 MET A CA 1
ATOM 641 C C . MET A 1 86 ? -4.904 5.906 2.028 1.00 97.25 86 MET A C 1
ATOM 643 O O . MET A 1 86 ? -5.721 5.701 2.921 1.00 97.25 86 MET A O 1
ATOM 647 N N . GLU A 1 87 ? -3.677 6.375 2.271 1.00 97.94 87 GLU A N 1
ATOM 648 C CA . GLU A 1 87 ? -3.135 6.654 3.610 1.00 97.94 87 GLU A CA 1
ATOM 649 C C . GLU A 1 87 ? -4.012 7.652 4.386 1.00 97.94 87 GLU A C 1
ATOM 651 O O . GLU A 1 87 ? -4.414 7.399 5.520 1.00 97.94 87 GLU A O 1
ATOM 656 N N . LYS A 1 88 ? -4.400 8.767 3.754 1.00 98.19 88 LYS A N 1
ATOM 657 C CA . LYS A 1 88 ? -5.302 9.751 4.376 1.00 98.19 88 LYS A CA 1
ATOM 658 C C . LYS A 1 88 ? -6.663 9.163 4.731 1.00 98.19 88 LYS A C 1
ATOM 660 O O . LYS A 1 88 ? -7.254 9.540 5.739 1.00 98.19 88 LYS A O 1
ATOM 665 N N . ALA A 1 89 ? -7.199 8.294 3.876 1.00 96.69 89 ALA A N 1
ATOM 666 C CA . ALA A 1 89 ? -8.478 7.650 4.133 1.00 96.69 89 ALA A CA 1
ATOM 667 C C . ALA A 1 89 ? -8.388 6.644 5.288 1.00 96.69 89 ALA A C 1
ATOM 669 O O . ALA A 1 89 ? -9.336 6.559 6.067 1.00 96.69 89 ALA A O 1
ATOM 670 N N . TRP A 1 90 ? -7.259 5.938 5.405 1.00 96.06 90 TRP A N 1
ATOM 671 C CA . TRP A 1 90 ? -6.945 5.051 6.525 1.00 96.06 90 TRP A CA 1
ATOM 672 C C . TRP A 1 90 ? -6.854 5.823 7.845 1.00 96.06 90 TRP A C 1
ATOM 674 O O . TRP A 1 90 ? -7.626 5.546 8.753 1.00 96.06 90 TRP A O 1
ATOM 684 N N . GLN A 1 91 ? -6.043 6.887 7.905 1.00 96.12 91 GLN A N 1
ATOM 685 C CA . GLN A 1 91 ? -5.905 7.748 9.094 1.00 96.12 91 GLN A CA 1
ATOM 686 C C . GLN A 1 91 ? -7.234 8.376 9.547 1.00 96.12 91 GLN A C 1
ATOM 688 O O . GLN A 1 91 ? -7.430 8.664 10.722 1.00 96.12 91 GLN A O 1
ATOM 693 N N . ALA A 1 92 ? -8.155 8.618 8.612 1.00 96.38 92 ALA A N 1
ATOM 694 C CA . ALA A 1 92 ? -9.485 9.148 8.903 1.00 96.38 92 ALA A CA 1
ATOM 695 C C . ALA A 1 92 ? -10.533 8.057 9.206 1.00 96.38 92 ALA A C 1
ATOM 697 O O . ALA A 1 92 ? -11.719 8.379 9.313 1.00 96.38 92 ALA A O 1
ATOM 698 N N . MET A 1 93 ? -10.137 6.779 9.256 1.00 94.06 93 MET A N 1
ATOM 699 C CA . MET A 1 93 ? -11.017 5.612 9.415 1.00 94.06 93 MET A CA 1
ATOM 700 C C . MET A 1 93 ? -12.174 5.583 8.399 1.00 94.06 93 MET A C 1
ATOM 702 O O . MET A 1 93 ? -13.265 5.051 8.636 1.00 94.06 93 MET A O 1
ATOM 706 N N . ASN A 1 94 ? -11.959 6.178 7.222 1.00 94.81 94 ASN A N 1
ATOM 707 C CA . ASN A 1 94 ? -12.954 6.283 6.166 1.00 94.81 94 ASN A CA 1
ATOM 708 C C . ASN A 1 94 ? -12.834 5.090 5.212 1.00 94.81 94 ASN A C 1
ATOM 710 O O . ASN A 1 94 ? -12.320 5.196 4.097 1.00 94.81 94 ASN A O 1
ATOM 714 N N . TRP A 1 95 ? -13.380 3.947 5.632 1.00 91.31 95 TRP A N 1
ATOM 715 C CA . TRP A 1 95 ? -13.278 2.674 4.906 1.00 91.31 95 TRP A CA 1
ATOM 716 C C . TRP A 1 95 ? -13.875 2.681 3.497 1.00 91.31 95 TRP A C 1
ATOM 718 O O . TRP A 1 95 ? -13.511 1.859 2.655 1.00 91.31 95 TRP A O 1
ATOM 728 N N . LYS A 1 96 ? -14.803 3.597 3.201 1.00 91.94 96 LYS A N 1
ATOM 729 C CA . LYS A 1 96 ? -15.314 3.776 1.835 1.00 91.94 96 LYS A CA 1
ATOM 730 C C . LYS A 1 96 ? -14.261 4.448 0.951 1.00 91.94 96 LYS A C 1
ATOM 732 O O . LYS A 1 96 ? -13.981 3.950 -0.136 1.00 91.94 96 LYS A O 1
ATOM 737 N N . ALA A 1 97 ? -13.677 5.550 1.418 1.00 94.69 97 ALA A N 1
ATOM 738 C CA . ALA A 1 97 ? -12.631 6.263 0.686 1.00 94.69 97 ALA A CA 1
ATOM 739 C C . ALA A 1 97 ? -11.333 5.445 0.581 1.00 94.69 97 ALA A C 1
ATOM 741 O O . ALA A 1 97 ? -10.645 5.531 -0.437 1.00 94.69 97 ALA A O 1
ATOM 742 N N . PHE A 1 98 ? -11.032 4.626 1.595 1.00 94.44 98 PHE A N 1
ATOM 743 C CA . PHE A 1 98 ? -9.892 3.713 1.591 1.00 94.44 98 PHE A CA 1
ATOM 744 C C . PHE A 1 98 ? -10.017 2.698 0.455 1.00 94.44 98 PHE A C 1
ATOM 746 O O . PHE A 1 98 ? -9.161 2.671 -0.422 1.00 94.44 98 PHE A O 1
ATOM 753 N N . ARG A 1 99 ? -11.137 1.962 0.391 1.00 92.50 99 ARG A N 1
ATOM 754 C CA . ARG A 1 99 ? -11.407 0.978 -0.675 1.00 92.50 99 ARG A CA 1
ATOM 755 C C . ARG A 1 99 ? -11.356 1.594 -2.074 1.00 92.50 99 ARG A C 1
ATOM 757 O O . ARG A 1 99 ? -10.686 1.072 -2.951 1.00 92.50 99 ARG A O 1
ATOM 764 N N . GLN A 1 100 ? -11.970 2.764 -2.259 1.00 94.31 100 GLN A N 1
ATOM 765 C CA . GLN A 1 100 ? -11.894 3.488 -3.535 1.00 94.31 100 GLN A CA 1
ATOM 766 C C . GLN A 1 100 ? -10.465 3.894 -3.919 1.00 94.31 100 GLN A C 1
ATOM 768 O O . GLN A 1 100 ? -10.160 4.063 -5.096 1.00 94.31 100 GLN A O 1
ATOM 773 N N . SER A 1 101 ? -9.600 4.142 -2.938 1.00 96.12 101 SER A N 1
ATOM 774 C CA . SER A 1 101 ? -8.207 4.503 -3.193 1.00 96.12 101 SER A CA 1
ATOM 775 C C . SER A 1 101 ? -7.343 3.269 -3.438 1.00 96.12 101 SER A C 1
ATOM 777 O O . SER A 1 101 ? -6.503 3.333 -4.326 1.00 96.12 101 SER A O 1
ATOM 779 N N . LEU A 1 102 ? -7.619 2.150 -2.762 1.00 95.69 102 LEU A N 1
ATOM 780 C CA . LEU A 1 102 ? -7.023 0.843 -3.048 1.00 95.69 102 LEU A CA 1
ATOM 781 C C . LEU A 1 102 ? -7.277 0.418 -4.502 1.00 95.69 102 LEU A C 1
ATOM 783 O O . LEU A 1 102 ? -6.321 0.167 -5.226 1.00 95.69 102 LEU A O 1
ATOM 787 N N . ASP A 1 103 ? -8.527 0.478 -4.973 1.00 94.50 103 ASP A N 1
ATOM 788 C CA . ASP A 1 103 ? -8.865 0.154 -6.370 1.00 94.50 103 ASP A CA 1
ATOM 789 C C . ASP A 1 103 ? -8.096 1.050 -7.376 1.00 94.50 103 ASP A C 1
ATOM 791 O O . ASP A 1 103 ? -7.701 0.620 -8.458 1.00 94.50 103 ASP A O 1
ATOM 795 N N . ARG A 1 104 ? -7.828 2.315 -7.016 1.00 96.69 104 ARG A N 1
ATOM 796 C CA . ARG A 1 104 ? -7.018 3.235 -7.840 1.00 96.69 104 ARG A CA 1
ATOM 797 C C . ARG A 1 104 ? -5.520 2.939 -7.790 1.00 96.69 104 ARG A C 1
ATOM 799 O O . ARG A 1 104 ? -4.827 3.234 -8.767 1.00 96.69 104 ARG A O 1
ATOM 806 N N . VAL A 1 105 ? -5.014 2.423 -6.671 1.00 97.19 105 VAL A N 1
ATOM 807 C CA . VAL A 1 105 ? -3.626 1.958 -6.548 1.00 97.19 105 VAL A CA 1
ATOM 808 C C . VAL A 1 105 ? -3.425 0.741 -7.445 1.00 97.19 105 VAL A C 1
ATOM 810 O O . VAL A 1 105 ? -2.533 0.798 -8.285 1.00 97.19 105 VAL A O 1
ATOM 813 N N . ILE A 1 106 ? -4.302 -0.266 -7.358 1.00 95.44 106 ILE A N 1
ATOM 814 C CA . ILE A 1 106 ? -4.285 -1.467 -8.215 1.00 95.44 106 ILE A CA 1
ATOM 815 C C . ILE A 1 106 ? -4.247 -1.059 -9.690 1.00 95.44 106 ILE A C 1
ATOM 817 O O . ILE A 1 106 ? -3.260 -1.304 -10.374 1.00 95.44 106 ILE A O 1
ATOM 821 N N . GLY A 1 107 ? -5.208 -0.243 -10.138 1.00 94.69 107 GLY A N 1
ATOM 8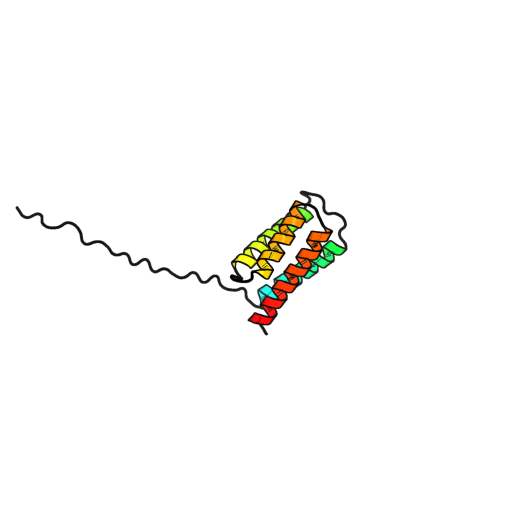22 C CA . GLY A 1 107 ? -5.224 0.222 -11.527 1.00 94.69 107 GLY A CA 1
ATOM 823 C C . GLY A 1 107 ? -4.070 1.160 -11.921 1.00 94.69 107 GLY A C 1
ATOM 824 O O . GLY A 1 107 ? -3.921 1.480 -13.099 1.00 94.69 107 GLY A O 1
ATOM 825 N N . SER A 1 108 ? -3.272 1.666 -10.973 1.00 95.31 108 SER A N 1
ATOM 826 C CA . SER A 1 108 ? -2.015 2.364 -11.287 1.00 95.31 108 SER A CA 1
ATOM 827 C C . SER A 1 108 ? -0.875 1.372 -11.496 1.00 95.31 108 SER A C 1
ATOM 829 O O . SER A 1 108 ? -0.091 1.563 -12.418 1.00 95.31 108 SER A O 1
ATOM 831 N N . ILE A 1 109 ? -0.812 0.322 -10.675 1.00 94.19 109 ILE A N 1
ATOM 832 C CA . ILE A 1 109 ? 0.162 -0.767 -10.793 1.00 94.19 109 ILE A CA 1
ATOM 833 C C . ILE A 1 109 ? -0.066 -1.522 -12.102 1.00 94.19 109 ILE A C 1
ATOM 835 O O . ILE A 1 109 ? 0.877 -1.660 -12.871 1.00 94.19 109 ILE A O 1
ATOM 839 N N . ASP A 1 110 ? -1.313 -1.852 -12.443 1.00 92.62 110 ASP A N 1
ATOM 840 C CA . ASP A 1 110 ? -1.652 -2.501 -13.717 1.00 92.62 110 ASP A CA 1
ATOM 841 C C . ASP A 1 110 ? -1.196 -1.687 -14.930 1.00 92.62 110 ASP A C 1
ATOM 843 O O . ASP A 1 110 ? -0.732 -2.234 -15.923 1.00 92.62 110 ASP A O 1
ATOM 847 N N . LYS A 1 111 ? -1.300 -0.353 -14.862 1.00 92.75 111 LYS A N 1
ATOM 848 C CA . LYS A 1 111 ? -0.832 0.530 -15.943 1.00 92.75 111 LYS A CA 1
ATOM 849 C C . LYS A 1 111 ? 0.683 0.556 -16.060 1.00 92.75 111 LYS A C 1
ATOM 851 O O . LYS A 1 111 ? 1.188 0.709 -17.168 1.00 92.75 111 LYS A O 1
ATOM 856 N N . ILE A 1 112 ? 1.390 0.482 -14.935 1.00 91.31 112 ILE A N 1
ATOM 857 C CA . ILE A 1 112 ? 2.852 0.391 -14.921 1.00 91.31 112 ILE A CA 1
ATOM 858 C C . ILE A 1 112 ? 3.260 -0.956 -15.514 1.00 91.31 112 ILE A C 1
ATOM 860 O O . ILE A 1 112 ? 4.077 -0.973 -16.428 1.00 91.31 112 ILE A O 1
ATOM 864 N N . ASN A 1 113 ? 2.615 -2.038 -15.073 1.00 89.25 113 ASN A N 1
ATOM 865 C CA . ASN A 1 113 ? 2.825 -3.387 -15.582 1.00 89.25 113 ASN A CA 1
ATOM 866 C C . ASN A 1 113 ? 2.590 -3.441 -17.099 1.00 89.25 113 ASN A C 1
ATOM 868 O O . ASN A 1 113 ? 3.505 -3.740 -17.851 1.00 89.25 113 ASN A O 1
ATOM 872 N N . HIS A 1 114 ? 1.427 -2.995 -17.579 1.00 90.12 114 HIS A N 1
ATOM 873 C CA . HIS A 1 114 ? 1.111 -2.955 -19.011 1.00 90.12 114 HIS A CA 1
ATOM 874 C C . HIS A 1 114 ? 2.088 -2.103 -19.838 1.00 90.12 114 HIS A C 1
ATOM 876 O O . HIS A 1 114 ? 2.278 -2.344 -21.019 1.00 90.12 114 HIS A O 1
ATOM 882 N N . ARG A 1 115 ? 2.702 -1.067 -19.255 1.00 89.81 115 ARG A N 1
ATOM 883 C CA . ARG A 1 115 ? 3.683 -0.237 -19.969 1.00 89.81 115 ARG A CA 1
ATOM 884 C C . ARG A 1 115 ? 5.059 -0.893 -20.037 1.00 89.81 115 ARG A C 1
ATOM 886 O O . ARG A 1 115 ? 5.757 -0.721 -21.032 1.00 89.81 115 ARG A O 1
ATOM 893 N N . ASP A 1 116 ? 5.489 -1.501 -18.938 1.00 86.56 11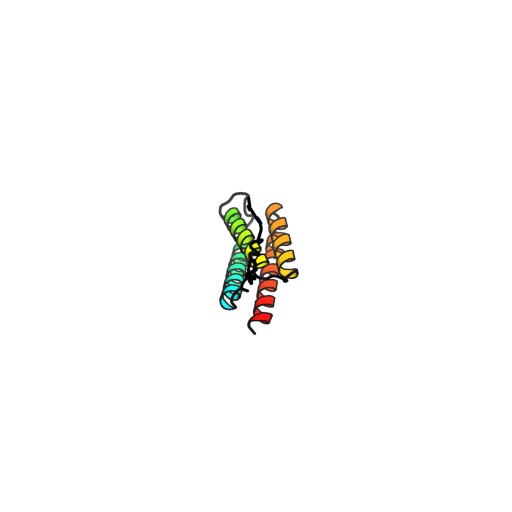6 ASP A N 1
ATOM 894 C CA . ASP A 1 116 ? 6.863 -1.974 -18.779 1.00 86.56 116 ASP A CA 1
ATOM 895 C C . ASP A 1 116 ? 7.020 -3.454 -19.188 1.00 86.56 116 ASP A C 1
ATOM 897 O O . ASP A 1 116 ? 8.151 -3.895 -19.397 1.00 86.56 116 ASP A O 1
ATOM 901 N N . CYS A 1 117 ? 5.912 -4.194 -19.335 1.00 87.06 117 CYS A N 1
ATOM 902 C CA . CYS A 1 117 ? 5.898 -5.655 -19.469 1.00 87.06 117 CYS A CA 1
ATOM 903 C C . CYS A 1 117 ? 5.150 -6.201 -20.692 1.00 87.06 117 CYS A C 1
ATOM 905 O O . CYS A 1 117 ? 5.441 -7.330 -21.092 1.00 87.06 117 CYS A O 1
ATOM 907 N N . ASP A 1 118 ? 4.246 -5.417 -21.291 1.00 81.88 118 ASP A N 1
ATOM 908 C CA . ASP A 1 118 ? 3.574 -5.740 -22.562 1.00 81.88 118 ASP A CA 1
ATOM 909 C C . ASP A 1 118 ? 4.183 -4.940 -23.730 1.00 81.88 118 ASP A C 1
ATOM 911 O O . ASP A 1 118 ? 4.298 -5.510 -24.843 1.00 81.88 118 ASP A O 1
#

Sequence (118 aa):
MKNIMISFIILMVTSFTSISAEKLSCDDLTDIANTLDEVSAALKSAGKIEEDSEPDKALRDILDALHQLVKAEKGEKALAANVKSMEKAWQAMNWKAFRQSLDRVIGSIDKINHRDCD

pLDDT: mean 84.43, std 15.96, range [43.19, 98.19]

Secondary structure (DSSP, 8-state):
---------------------PPPPHHHHHHHHHHHHHHHHHHHHS-PPPTTSHHHHHHHHHHHHHHHHHHHSTT-HHHHHHHHHHHHHHHTT-HHHHHHHHHHHHHHHHHHHHHHH-

Radius of gyration: 22.57 Å; chains: 1; bounding box: 85×36×39 Å